Protein AF-A0A317YMU3-F1 (afdb_monomer_lite)

Sequence (75 aa):
ELVNYTTGDIFKYNKSIDKNTDFVLDGVYAYRDINRVGIDTNRGIITLAPGKNEFKIKGDVSDIKTTFKFPFIYR

Secondary structure (DSSP, 8-state):
-EEETTT--EE-B-S---TT--EEEETTEEEETTEE-GGGB--------SS---EEE-S--S-------------

Organism: Staphylococcus pseudintermedius (NCBI:txid283734)

Structure (mmCIF, N/CA/C/O backbone):
data_AF-A0A317YMU3-F1
#
_entry.id   AF-A0A317YMU3-F1
#
loop_
_atom_site.group_PDB
_atom_site.id
_atom_site.type_symbol
_atom_site.label_atom_id
_atom_site.label_alt_id
_atom_site.label_comp_id
_atom_site.label_asym_id
_atom_site.label_entity_id
_atom_site.label_seq_id
_atom_site.pdbx_PDB_ins_code
_atom_site.Cartn_x
_atom_site.Cartn_y
_atom_site.Cartn_z
_atom_site.occupancy
_atom_site.B_iso_or_equiv
_atom_site.auth_seq_id
_atom_site.auth_comp_id
_atom_site.auth_asym_id
_atom_site.auth_atom_id
_atom_site.pdbx_PDB_model_num
ATOM 1 N N . GLU A 1 1 ? 6.006 0.193 2.375 1.00 93.44 1 GLU A N 1
ATOM 2 C CA . GLU A 1 1 ? 5.043 -0.808 2.910 1.00 93.44 1 GLU A CA 1
ATOM 3 C C . GLU A 1 1 ? 3.816 -0.068 3.426 1.00 93.44 1 GLU A C 1
ATOM 5 O O . GLU A 1 1 ? 3.992 0.993 4.010 1.00 93.44 1 GLU A O 1
ATOM 10 N N . LEU A 1 2 ? 2.610 -0.580 3.190 1.00 95.50 2 LEU A N 1
ATOM 11 C CA . LEU A 1 2 ? 1.345 -0.025 3.677 1.00 95.50 2 LEU A CA 1
ATOM 12 C C . LEU A 1 2 ? 0.711 -1.025 4.646 1.00 95.50 2 LEU A C 1
ATOM 14 O O . LEU A 1 2 ? 0.565 -2.199 4.313 1.00 95.50 2 LEU A O 1
ATOM 18 N N . VAL A 1 3 ? 0.340 -0.553 5.831 1.00 97.62 3 VAL A N 1
ATOM 19 C CA . VAL A 1 3 ? -0.273 -1.363 6.886 1.00 97.62 3 VAL A CA 1
ATOM 20 C C . VAL A 1 3 ? -1.630 -0.772 7.243 1.00 97.62 3 VAL A C 1
ATOM 22 O O . VAL A 1 3 ? -1.710 0.428 7.515 1.00 97.62 3 VAL A O 1
ATOM 25 N N . ASN A 1 4 ? -2.673 -1.604 7.260 1.00 97.50 4 ASN A N 1
ATOM 26 C CA . ASN A 1 4 ? -3.935 -1.302 7.930 1.00 97.50 4 ASN A CA 1
ATOM 27 C C . ASN A 1 4 ? -3.904 -1.947 9.319 1.00 97.50 4 ASN A C 1
ATOM 29 O O . ASN A 1 4 ? -4.047 -3.161 9.451 1.00 97.50 4 ASN A O 1
ATOM 33 N N . TYR A 1 5 ? -3.718 -1.148 10.365 1.00 98.12 5 TYR A N 1
ATOM 34 C CA . TYR A 1 5 ? -3.690 -1.660 11.736 1.00 98.12 5 TYR A CA 1
ATOM 35 C C . TYR A 1 5 ? -5.060 -2.133 12.222 1.00 98.12 5 TYR A C 1
ATOM 37 O O . TYR A 1 5 ? -5.126 -2.946 13.139 1.00 98.12 5 TYR A O 1
ATOM 45 N N . THR A 1 6 ? -6.147 -1.664 11.608 1.00 97.88 6 THR A N 1
ATOM 46 C CA . THR A 1 6 ? -7.507 -2.047 12.000 1.00 97.88 6 THR A CA 1
ATOM 47 C C . THR A 1 6 ? -7.864 -3.461 11.547 1.00 97.88 6 THR A C 1
ATOM 49 O O . THR A 1 6 ? -8.497 -4.190 12.303 1.00 97.88 6 THR A O 1
ATOM 52 N N . THR A 1 7 ? -7.455 -3.868 10.343 1.00 97.25 7 THR A N 1
ATOM 53 C CA . THR A 1 7 ? -7.710 -5.222 9.811 1.00 97.25 7 THR A CA 1
ATOM 54 C C . THR A 1 7 ? -6.514 -6.163 9.964 1.00 97.25 7 THR A C 1
ATOM 56 O O . THR A 1 7 ? -6.669 -7.375 9.848 1.00 97.25 7 THR A O 1
ATOM 59 N N . GLY A 1 8 ? -5.322 -5.626 10.244 1.00 97.44 8 GLY A N 1
ATOM 60 C CA . GLY A 1 8 ? -4.066 -6.379 10.261 1.00 97.44 8 GLY A CA 1
ATOM 61 C C . GLY A 1 8 ? -3.461 -6.594 8.870 1.00 97.44 8 GLY A C 1
ATOM 62 O O . GLY A 1 8 ? -2.451 -7.288 8.748 1.00 97.44 8 GLY A O 1
ATOM 63 N N . ASP A 1 9 ? -4.045 -5.998 7.827 1.00 97.88 9 ASP A N 1
ATOM 64 C CA . ASP A 1 9 ? -3.587 -6.183 6.454 1.00 97.88 9 ASP A CA 1
ATOM 65 C C . ASP A 1 9 ? -2.255 -5.477 6.201 1.00 97.88 9 ASP A C 1
ATOM 67 O O . ASP A 1 9 ? -2.031 -4.327 6.596 1.00 97.88 9 ASP A O 1
ATOM 71 N N . ILE A 1 10 ? -1.380 -6.155 5.461 1.00 97.44 10 ILE A N 1
ATOM 72 C CA . ILE A 1 10 ? -0.089 -5.619 5.041 1.00 97.44 10 ILE A CA 1
ATOM 73 C C . ILE A 1 10 ? 0.030 -5.755 3.529 1.00 97.44 10 ILE A C 1
ATOM 75 O O . ILE A 1 10 ? 0.067 -6.862 2.986 1.00 97.44 10 ILE A O 1
ATOM 79 N N . PHE A 1 11 ? 0.187 -4.621 2.856 1.00 97.25 11 PHE A N 1
ATOM 80 C CA . PHE A 1 11 ? 0.629 -4.557 1.472 1.00 97.25 11 PHE A CA 1
ATOM 81 C C . PHE A 1 11 ? 2.105 -4.151 1.422 1.00 97.25 11 PHE A C 1
ATOM 83 O O . PHE A 1 11 ? 2.508 -3.096 1.927 1.00 97.25 11 PHE A O 1
ATOM 90 N N . LYS A 1 12 ? 2.934 -4.972 0.776 1.00 96.50 12 LYS A N 1
ATOM 91 C CA . LYS A 1 12 ? 4.375 -4.731 0.668 1.00 96.50 12 LYS A CA 1
ATOM 92 C C . LYS A 1 12 ? 4.841 -4.871 -0.773 1.00 96.50 12 LYS A C 1
ATOM 94 O O . LYS A 1 12 ? 4.677 -5.920 -1.382 1.00 96.50 12 LYS A O 1
ATOM 99 N N . TYR A 1 13 ? 5.486 -3.826 -1.277 1.00 95.75 13 TYR A N 1
ATOM 100 C CA . TYR A 1 13 ? 6.315 -3.879 -2.475 1.00 95.75 13 TYR A CA 1
ATOM 101 C C . TYR A 1 13 ? 7.738 -4.300 -2.079 1.00 95.75 13 TYR A C 1
ATOM 103 O O . TYR A 1 13 ? 8.291 -3.768 -1.115 1.00 95.75 13 TYR A O 1
ATOM 111 N N . ASN A 1 14 ? 8.296 -5.297 -2.768 1.00 96.19 14 ASN A N 1
ATOM 112 C CA . ASN A 1 14 ? 9.538 -5.975 -2.377 1.00 96.19 14 ASN A CA 1
ATOM 113 C C . ASN A 1 14 ? 10.798 -5.383 -3.026 1.00 96.19 14 ASN A C 1
ATOM 115 O O . ASN A 1 14 ? 11.904 -5.786 -2.672 1.00 96.19 14 ASN A O 1
ATOM 119 N N . LYS A 1 15 ? 10.647 -4.443 -3.964 1.00 94.44 15 LYS A N 1
ATOM 120 C CA . LYS A 1 15 ? 11.760 -3.729 -4.603 1.00 94.44 15 LYS A CA 1
ATOM 121 C C . LYS A 1 15 ? 11.906 -2.317 -4.032 1.00 94.44 15 LYS A C 1
ATOM 123 O O . LYS A 1 15 ? 11.015 -1.810 -3.351 1.00 94.44 15 LYS A O 1
ATOM 128 N N . SER A 1 16 ? 13.036 -1.679 -4.321 1.00 90.88 16 SER A N 1
ATOM 129 C CA . SER A 1 16 ? 13.249 -0.268 -4.009 1.00 90.88 16 SER A CA 1
ATOM 130 C C . SER A 1 16 ? 12.326 0.632 -4.836 1.00 90.88 16 SER A C 1
ATOM 132 O O . SER A 1 16 ? 11.945 0.302 -5.964 1.00 90.88 16 SER A O 1
ATOM 134 N N . ILE A 1 17 ? 11.973 1.775 -4.253 1.00 89.25 17 ILE A N 1
ATOM 135 C CA . ILE A 1 17 ? 11.281 2.876 -4.923 1.00 89.25 17 ILE A CA 1
ATOM 136 C C . ILE A 1 17 ? 12.277 4.026 -5.004 1.00 89.25 17 ILE A C 1
ATOM 138 O O . ILE A 1 17 ? 12.887 4.388 -3.997 1.00 89.25 17 ILE A O 1
ATOM 142 N N . ASP A 1 18 ? 12.456 4.561 -6.206 1.00 88.88 18 ASP A N 1
ATOM 143 C CA . ASP A 1 18 ? 13.333 5.700 -6.444 1.00 88.88 18 ASP A CA 1
ATOM 144 C C . ASP A 1 18 ? 12.581 7.011 -6.185 1.00 88.88 18 ASP A C 1
ATOM 146 O O . ASP A 1 18 ? 11.348 7.056 -6.161 1.00 88.88 18 ASP A O 1
ATOM 150 N N . LYS A 1 19 ? 13.324 8.108 -6.019 1.00 86.12 19 LYS A N 1
ATOM 151 C CA . LYS A 1 19 ? 12.715 9.443 -5.943 1.00 86.12 19 LYS A CA 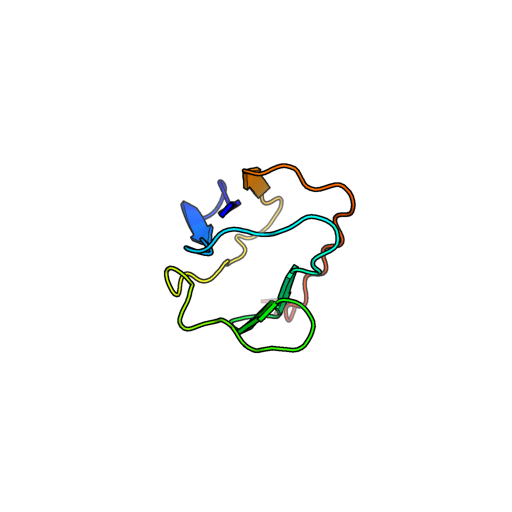1
ATOM 152 C C . LYS A 1 19 ? 11.916 9.721 -7.224 1.00 86.12 19 LYS A C 1
ATOM 154 O O . LYS A 1 19 ? 12.332 9.310 -8.303 1.00 86.12 19 LYS A O 1
ATOM 159 N N . ASN A 1 20 ? 10.803 10.448 -7.098 1.00 88.88 20 ASN A N 1
ATOM 160 C CA . ASN A 1 20 ? 9.906 10.819 -8.205 1.00 88.88 20 ASN A CA 1
ATOM 161 C C . ASN A 1 20 ? 9.256 9.630 -8.939 1.00 88.88 20 ASN A C 1
ATOM 163 O O . ASN A 1 20 ? 8.964 9.732 -10.125 1.00 88.88 20 ASN A O 1
ATOM 167 N N . THR A 1 21 ? 9.066 8.499 -8.259 1.00 91.50 21 THR A N 1
ATOM 168 C CA . THR A 1 21 ? 8.270 7.381 -8.781 1.00 91.50 21 THR A CA 1
ATOM 169 C C . THR A 1 21 ? 6.841 7.493 -8.265 1.00 91.50 21 THR A C 1
ATOM 171 O O . THR A 1 21 ? 6.644 7.585 -7.048 1.00 91.50 21 THR A O 1
ATOM 174 N N . ASP A 1 22 ? 5.858 7.390 -9.157 1.00 94.00 22 ASP A N 1
ATOM 175 C CA . ASP A 1 22 ? 4.459 7.294 -8.751 1.00 94.00 22 ASP A CA 1
ATOM 176 C C . ASP A 1 22 ? 4.129 5.839 -8.409 1.00 94.00 22 ASP A C 1
ATOM 178 O O . ASP A 1 22 ? 4.368 4.918 -9.193 1.00 94.00 22 ASP A O 1
ATOM 182 N N . PHE A 1 23 ? 3.580 5.607 -7.217 1.00 94.69 23 PHE A N 1
ATOM 183 C CA . PHE A 1 23 ? 3.147 4.276 -6.804 1.00 94.69 23 PHE A CA 1
ATOM 184 C C . PHE A 1 23 ? 1.652 4.276 -6.513 1.00 9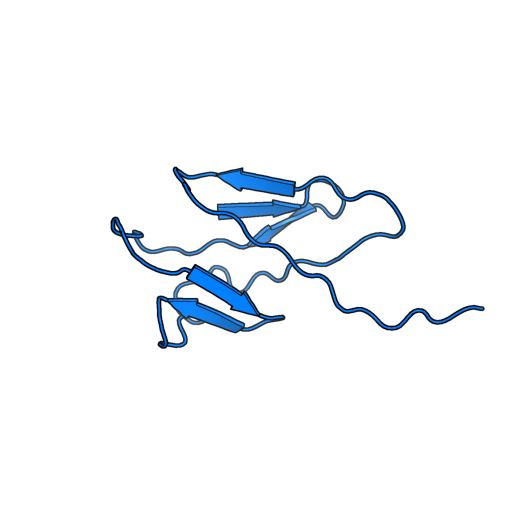4.69 23 PHE A C 1
ATOM 186 O O . PHE A 1 23 ? 1.185 4.977 -5.615 1.00 94.69 23 PHE A O 1
ATOM 193 N N . VAL A 1 24 ? 0.902 3.457 -7.253 1.00 95.44 24 VAL A N 1
ATOM 194 C CA . VAL A 1 24 ? -0.560 3.393 -7.154 1.00 95.44 24 VAL A CA 1
ATOM 195 C C . VAL A 1 24 ? -0.992 1.984 -6.781 1.00 95.44 24 VAL A C 1
ATOM 197 O O . VAL A 1 24 ? -0.636 1.012 -7.446 1.00 95.44 24 VAL A O 1
ATOM 200 N N . LEU A 1 25 ? -1.796 1.877 -5.726 1.00 94.62 25 LEU A N 1
ATOM 201 C CA . LEU A 1 25 ? -2.551 0.673 -5.400 1.00 94.62 25 LEU A CA 1
ATOM 202 C C . LEU A 1 25 ? -4.021 0.927 -5.746 1.00 94.62 25 LEU A C 1
ATOM 204 O O . LEU A 1 25 ? -4.705 1.662 -5.036 1.00 94.62 25 LEU A O 1
ATOM 208 N N . ASP A 1 26 ? -4.488 0.335 -6.843 1.00 94.19 26 ASP A N 1
ATOM 209 C CA . ASP A 1 26 ? -5.874 0.431 -7.307 1.00 94.19 26 ASP A CA 1
ATOM 210 C C . ASP A 1 26 ? -6.560 -0.933 -7.168 1.00 94.19 26 ASP A C 1
ATOM 212 O O . ASP A 1 26 ? -6.327 -1.871 -7.942 1.00 94.19 26 ASP A O 1
ATOM 216 N N . GLY A 1 27 ? -7.358 -1.063 -6.108 1.00 90.81 27 GLY A N 1
ATOM 217 C CA . GLY A 1 27 ? -7.939 -2.333 -5.689 1.00 90.81 27 GLY A CA 1
ATOM 218 C C . GLY A 1 27 ? -6.851 -3.370 -5.403 1.00 90.81 27 GLY A C 1
ATOM 219 O O . GLY A 1 27 ? -6.077 -3.232 -4.459 1.00 90.81 27 GLY A O 1
ATOM 220 N N . VAL A 1 28 ? -6.795 -4.417 -6.229 1.00 91.81 28 VAL A N 1
ATOM 221 C CA . VAL A 1 28 ? -5.800 -5.503 -6.124 1.00 91.81 28 VAL A CA 1
ATOM 222 C C . VAL A 1 28 ? -4.565 -5.284 -7.003 1.00 91.81 28 VAL A C 1
ATOM 224 O O . VAL A 1 28 ? -3.640 -6.097 -6.985 1.00 91.81 28 VAL A O 1
ATOM 227 N N . TYR A 1 29 ? -4.546 -4.224 -7.814 1.00 95.38 29 TYR A N 1
ATOM 228 C CA . TYR A 1 29 ? -3.478 -3.975 -8.774 1.00 95.38 29 TYR A CA 1
ATOM 229 C C . TYR A 1 29 ? -2.513 -2.913 -8.261 1.00 95.38 29 TYR A C 1
ATOM 231 O O . TYR A 1 29 ? -2.903 -1.794 -7.944 1.00 95.38 29 TYR A O 1
ATOM 239 N N . ALA A 1 30 ? -1.233 -3.273 -8.230 1.00 96.56 30 ALA A N 1
ATOM 240 C CA . ALA A 1 30 ? -0.146 -2.359 -7.928 1.00 96.56 30 ALA A CA 1
ATOM 241 C C . ALA A 1 30 ? 0.512 -1.869 -9.219 1.00 96.56 30 ALA A C 1
ATOM 243 O O . ALA A 1 30 ? 0.829 -2.678 -10.103 1.00 96.56 30 ALA A O 1
ATOM 244 N N . TYR A 1 31 ? 0.759 -0.568 -9.285 1.00 96.88 31 TYR A N 1
ATOM 245 C CA . TYR A 1 31 ? 1.421 0.098 -10.392 1.00 96.88 31 TYR A CA 1
ATOM 246 C C . TYR A 1 31 ? 2.624 0.885 -9.893 1.00 96.88 31 TYR A C 1
ATOM 248 O O . TYR A 1 31 ? 2.557 1.564 -8.867 1.00 96.88 31 TYR A O 1
ATOM 256 N N . ARG A 1 32 ? 3.710 0.787 -10.654 1.00 95.38 32 ARG A N 1
ATOM 257 C CA . ARG A 1 32 ? 4.849 1.695 -10.593 1.00 95.38 32 ARG A CA 1
ATOM 258 C C . ARG A 1 32 ? 4.818 2.513 -11.875 1.00 95.38 32 ARG A C 1
ATOM 260 O O . ARG A 1 32 ? 4.961 1.941 -12.961 1.00 95.38 32 ARG A O 1
ATOM 267 N N . ASP A 1 33 ? 4.580 3.807 -11.741 1.00 93.38 33 ASP A N 1
ATOM 268 C CA . ASP A 1 33 ? 4.194 4.697 -12.829 1.00 93.38 33 ASP A CA 1
ATOM 269 C C . ASP A 1 33 ? 2.988 4.093 -13.579 1.00 93.38 33 ASP A C 1
ATOM 271 O O . ASP A 1 33 ? 1.907 3.945 -13.012 1.00 93.38 33 ASP A O 1
ATOM 275 N N . ILE A 1 34 ? 3.178 3.645 -14.821 1.00 93.94 34 ILE A N 1
ATOM 276 C CA . ILE A 1 34 ? 2.135 2.995 -15.635 1.00 93.94 34 ILE A CA 1
ATOM 277 C C . ILE A 1 34 ? 2.239 1.461 -15.670 1.00 93.94 34 ILE A C 1
ATOM 279 O O . ILE A 1 34 ? 1.367 0.785 -16.219 1.00 93.94 34 ILE A O 1
ATOM 283 N N . ASN A 1 35 ? 3.301 0.885 -15.102 1.00 95.81 35 ASN A N 1
ATOM 284 C CA . ASN A 1 35 ? 3.595 -0.541 -15.219 1.00 95.81 35 ASN A CA 1
ATOM 285 C C . ASN A 1 35 ? 2.961 -1.335 -14.079 1.00 95.81 35 ASN A C 1
ATOM 287 O O . ASN A 1 35 ? 3.147 -1.012 -12.907 1.00 95.81 35 ASN A O 1
ATOM 291 N N . ARG A 1 36 ? 2.271 -2.434 -14.408 1.00 96.38 36 ARG A N 1
ATOM 292 C CA . ARG A 1 36 ? 1.759 -3.372 -13.398 1.00 96.38 36 ARG A CA 1
ATOM 293 C C . ARG A 1 36 ? 2.909 -4.127 -12.740 1.00 96.38 36 ARG A C 1
ATOM 295 O O . ARG A 1 36 ? 3.634 -4.860 -13.405 1.00 96.38 36 ARG A O 1
ATOM 302 N N . VAL A 1 37 ? 3.009 -4.012 -11.420 1.00 96.88 37 VAL A N 1
ATOM 303 C CA . VAL A 1 37 ? 4.096 -4.591 -10.610 1.00 96.88 37 VAL A CA 1
ATOM 304 C C . VAL A 1 37 ? 3.591 -5.550 -9.531 1.00 96.88 37 VAL A C 1
ATOM 306 O O . VAL A 1 37 ? 4.260 -5.782 -8.531 1.00 96.88 37 VAL A O 1
A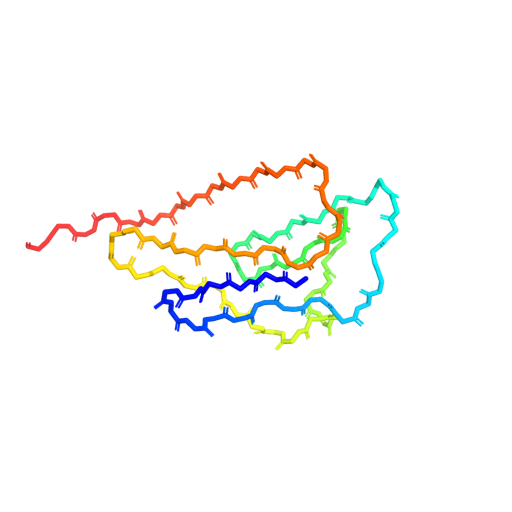TOM 309 N N . GLY A 1 38 ? 2.417 -6.163 -9.726 1.00 95.62 38 GLY A N 1
ATOM 310 C CA . GLY A 1 38 ? 1.843 -7.113 -8.761 1.00 95.62 38 GLY A CA 1
ATOM 311 C C . GLY A 1 38 ? 2.768 -8.291 -8.420 1.00 95.62 38 GLY A C 1
ATOM 312 O O . GLY A 1 38 ? 2.792 -8.737 -7.275 1.00 95.62 38 GLY A O 1
ATOM 313 N N . ILE A 1 39 ? 3.580 -8.753 -9.379 1.00 96.75 39 ILE A N 1
ATOM 314 C CA . ILE A 1 39 ? 4.573 -9.821 -9.171 1.00 96.75 39 ILE A CA 1
ATOM 315 C C . ILE A 1 39 ? 5.650 -9.448 -8.142 1.00 96.75 39 ILE A C 1
ATOM 317 O O . ILE A 1 39 ? 6.150 -10.315 -7.432 1.00 96.75 39 ILE A O 1
ATOM 321 N N . ASP A 1 40 ? 5.952 -8.158 -8.019 1.00 97.38 40 ASP A N 1
ATOM 322 C CA . ASP A 1 40 ? 6.997 -7.620 -7.153 1.00 97.38 40 ASP A CA 1
ATOM 323 C C . ASP A 1 40 ? 6.463 -7.252 -5.758 1.00 97.38 40 ASP A C 1
ATOM 325 O O . ASP A 1 40 ? 7.117 -6.540 -4.997 1.00 97.38 40 ASP A O 1
ATOM 329 N N . THR A 1 41 ? 5.268 -7.728 -5.403 1.00 97.19 41 THR A N 1
ATOM 330 C CA . THR A 1 41 ? 4.625 -7.483 -4.107 1.00 97.19 41 THR A CA 1
ATOM 331 C C . THR A 1 41 ? 4.521 -8.761 -3.280 1.00 97.19 41 THR A C 1
ATOM 333 O O . THR A 1 41 ? 4.724 -9.870 -3.774 1.00 97.19 41 THR A O 1
ATOM 336 N N . ASN A 1 42 ? 4.140 -8.632 -2.010 1.00 97.00 42 ASN A N 1
ATOM 337 C CA . ASN A 1 42 ? 3.694 -9.764 -1.197 1.00 97.00 42 ASN A CA 1
ATOM 338 C C . ASN A 1 42 ? 2.332 -10.340 -1.640 1.00 97.00 42 ASN A C 1
ATOM 340 O O . ASN A 1 42 ? 1.838 -11.253 -0.985 1.00 97.00 42 ASN A O 1
ATOM 344 N N . ARG A 1 43 ? 1.720 -9.809 -2.713 1.00 94.62 43 ARG A N 1
ATOM 345 C CA . ARG A 1 43 ? 0.359 -10.123 -3.183 1.00 94.62 43 ARG A CA 1
ATOM 346 C C . ARG A 1 43 ? -0.722 -9.933 -2.108 1.00 94.62 43 ARG A C 1
ATOM 348 O O . ARG A 1 43 ? -1.808 -10.493 -2.225 1.00 94.62 43 ARG A O 1
ATOM 355 N N . GLY A 1 44 ? -0.417 -9.152 -1.070 1.00 93.75 44 GLY A N 1
ATOM 356 C CA . GLY A 1 44 ? -1.370 -8.766 -0.040 1.00 93.75 44 GLY A CA 1
ATOM 357 C C . GLY A 1 44 ? -2.407 -7.795 -0.594 1.00 93.75 44 GLY A C 1
ATOM 358 O O . GLY A 1 44 ? -2.155 -7.085 -1.567 1.00 93.75 44 GLY A O 1
ATOM 359 N N . ILE A 1 45 ? -3.575 -7.763 0.035 1.00 93.25 45 ILE A N 1
ATOM 360 C CA . ILE A 1 45 ? -4.673 -6.856 -0.307 1.00 93.25 45 ILE A CA 1
ATOM 361 C C . ILE A 1 45 ? -5.019 -6.071 0.956 1.00 93.25 45 ILE A C 1
ATOM 363 O O . ILE A 1 45 ? -4.894 -6.591 2.060 1.00 93.25 45 ILE A O 1
ATOM 367 N N . ILE A 1 46 ? -5.430 -4.816 0.788 1.00 94.75 46 ILE A N 1
ATOM 368 C CA . ILE A 1 46 ? -5.924 -3.977 1.877 1.00 94.75 46 ILE A CA 1
ATOM 369 C C . ILE A 1 46 ? -7.449 -4.027 1.884 1.00 94.75 46 ILE A C 1
ATOM 371 O O . ILE A 1 46 ? -8.089 -3.682 0.889 1.00 94.75 46 ILE A O 1
ATOM 375 N N . THR A 1 47 ? -8.026 -4.429 3.011 1.00 94.19 47 THR A N 1
ATOM 376 C CA . THR A 1 47 ? -9.470 -4.400 3.253 1.00 94.19 47 THR A CA 1
ATOM 377 C C . THR A 1 47 ? -9.837 -3.282 4.227 1.00 94.19 47 THR A C 1
ATOM 379 O O . THR A 1 47 ? -8.968 -2.652 4.835 1.00 94.19 47 THR A O 1
ATOM 382 N N . LEU A 1 48 ? -11.136 -2.996 4.341 1.00 92.38 48 LEU A N 1
ATOM 383 C CA . LEU A 1 48 ? -11.681 -2.005 5.265 1.00 92.38 48 LEU A CA 1
ATOM 384 C C . LEU A 1 48 ? -12.609 -2.689 6.264 1.00 92.38 48 LEU A C 1
ATOM 386 O O . LEU A 1 48 ? -13.532 -3.400 5.865 1.00 92.38 48 LEU A O 1
ATOM 390 N N . ALA A 1 49 ? -12.407 -2.418 7.551 1.00 93.31 49 ALA A N 1
ATOM 391 C CA . ALA A 1 49 ? -13.408 -2.697 8.574 1.00 93.31 49 ALA A CA 1
ATOM 392 C C . ALA A 1 49 ? -14.470 -1.579 8.603 1.00 93.31 49 ALA A C 1
ATOM 394 O O . ALA A 1 49 ? -14.179 -0.450 8.193 1.00 93.31 49 ALA A O 1
ATOM 395 N N . PRO A 1 50 ? -15.686 -1.834 9.114 1.00 90.50 50 PRO A N 1
ATOM 396 C CA . PRO A 1 50 ? -16.653 -0.773 9.370 1.00 90.50 50 PRO A CA 1
ATOM 397 C C . PRO A 1 50 ? -16.086 0.315 10.294 1.00 90.50 50 PRO A C 1
ATOM 399 O O . PRO A 1 50 ? -15.480 0.021 11.323 1.00 90.50 50 PRO A O 1
ATOM 402 N N . GLY A 1 51 ? -16.325 1.582 9.948 1.00 90.44 51 GLY A N 1
ATOM 403 C CA . GLY A 1 51 ? -15.890 2.731 10.743 1.00 90.44 51 GLY A CA 1
ATOM 404 C C . GLY A 1 51 ? -14.470 3.212 10.430 1.00 90.44 51 GLY A C 1
ATOM 405 O O . GLY A 1 51 ? -13.983 3.122 9.300 1.00 90.44 51 GLY A O 1
ATOM 406 N N . LYS A 1 52 ? -13.819 3.815 11.430 1.00 93.38 52 LYS A N 1
ATOM 407 C CA . LYS A 1 52 ? -12.492 4.419 11.268 1.00 93.38 52 LYS A CA 1
ATOM 408 C C . LYS A 1 52 ? -11.427 3.326 11.154 1.00 93.38 52 LYS A C 1
ATOM 410 O O . LYS A 1 52 ? -11.296 2.506 12.054 1.00 93.38 52 LYS A O 1
ATOM 415 N N . ASN A 1 53 ? -10.652 3.369 10.071 1.00 95.50 53 ASN A N 1
ATOM 416 C CA . ASN A 1 53 ? -9.492 2.503 9.864 1.00 95.50 53 ASN A CA 1
ATOM 417 C C . ASN A 1 53 ? -8.199 3.302 10.077 1.00 95.50 53 ASN A C 1
ATOM 419 O O . ASN A 1 53 ? -8.117 4.471 9.687 1.00 95.50 53 ASN A O 1
ATOM 423 N N . GLU A 1 54 ? -7.199 2.677 10.690 1.00 97.50 54 GLU A N 1
ATOM 424 C CA . GLU A 1 54 ? -5.891 3.271 10.960 1.00 97.50 54 GLU A CA 1
ATOM 425 C C . GLU A 1 54 ? -4.842 2.729 9.987 1.00 97.50 54 GLU A C 1
ATOM 427 O O . GLU A 1 54 ? -4.495 1.548 10.006 1.00 97.50 54 GLU A O 1
ATOM 432 N N . PHE A 1 55 ? -4.309 3.619 9.150 1.00 95.94 55 PHE A N 1
ATOM 433 C CA . PHE A 1 55 ? -3.313 3.286 8.138 1.00 95.94 55 PHE A CA 1
ATOM 434 C C . PHE A 1 55 ? -1.950 3.875 8.462 1.00 95.94 55 PHE A C 1
ATOM 436 O O . PHE A 1 55 ? -1.842 5.005 8.940 1.00 95.94 55 PHE A O 1
ATOM 443 N N . LYS A 1 56 ? -0.897 3.141 8.100 1.00 95.62 56 LYS A N 1
ATOM 444 C CA . LYS A 1 56 ? 0.476 3.639 8.139 1.00 95.62 56 LYS A CA 1
ATOM 445 C C . LYS A 1 56 ? 1.253 3.219 6.908 1.00 95.62 56 LYS A C 1
ATOM 447 O O . LYS A 1 56 ? 1.324 2.039 6.569 1.00 95.62 56 LYS A O 1
ATOM 452 N N . ILE A 1 57 ? 1.902 4.197 6.292 1.00 94.25 57 ILE A N 1
ATOM 453 C CA . ILE A 1 57 ? 2.899 3.967 5.256 1.00 94.25 57 ILE A CA 1
ATOM 454 C C . ILE A 1 57 ? 4.271 3.972 5.929 1.00 94.25 57 ILE A C 1
ATOM 456 O O . ILE A 1 57 ? 4.637 4.917 6.623 1.00 94.25 57 ILE A O 1
ATOM 460 N N . LYS A 1 58 ? 5.022 2.884 5.761 1.00 92.12 58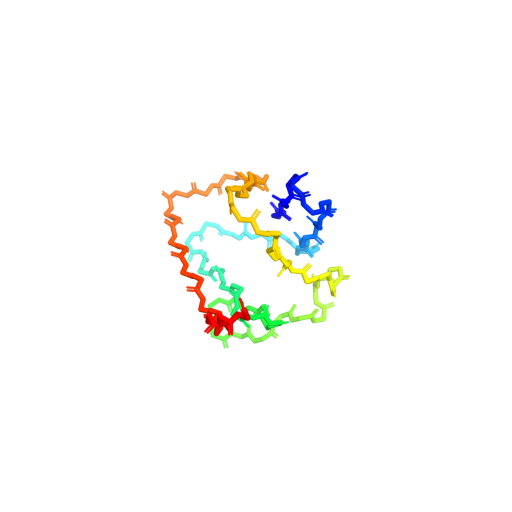 LYS A N 1
ATOM 461 C CA . LYS A 1 58 ? 6.431 2.794 6.147 1.00 92.12 58 LYS A CA 1
ATOM 462 C C . LYS A 1 58 ? 7.284 3.052 4.910 1.00 92.12 58 LYS A C 1
ATOM 464 O O . LYS A 1 58 ? 7.279 2.242 3.973 1.00 92.12 58 LYS A O 1
ATOM 469 N N . GLY A 1 59 ? 7.985 4.175 4.928 1.00 86.31 59 GLY A N 1
ATOM 470 C CA . GLY A 1 59 ? 8.781 4.707 3.829 1.00 86.31 59 GLY A CA 1
ATOM 471 C C . GLY A 1 59 ? 8.765 6.232 3.873 1.00 86.31 59 GLY A C 1
ATOM 472 O O . GLY A 1 59 ? 7.981 6.813 4.620 1.00 86.31 59 GLY A O 1
ATOM 473 N N . ASP A 1 60 ? 9.631 6.854 3.084 1.00 88.06 60 ASP A N 1
ATOM 474 C CA . ASP A 1 60 ? 9.631 8.302 2.889 1.00 88.0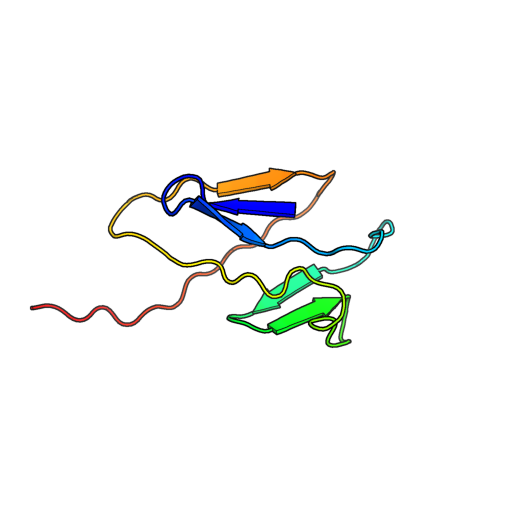6 60 ASP A CA 1
ATOM 475 C C . ASP A 1 60 ? 8.744 8.626 1.679 1.00 88.06 60 ASP A C 1
ATOM 477 O O . ASP A 1 60 ? 9.029 8.180 0.565 1.00 88.06 60 ASP A O 1
ATOM 481 N N . VAL A 1 61 ? 7.614 9.296 1.917 1.00 88.25 61 VAL A N 1
ATOM 482 C CA . VAL A 1 61 ? 6.598 9.606 0.901 1.00 88.25 61 VAL A CA 1
ATOM 483 C C . VAL A 1 61 ? 6.156 11.051 1.084 1.00 88.25 61 VAL A C 1
ATOM 485 O O . VAL A 1 61 ? 5.754 11.443 2.177 1.00 88.25 61 VAL A O 1
ATOM 488 N N . SER A 1 62 ? 6.231 11.833 0.009 1.00 87.69 62 SER A N 1
ATOM 489 C CA . SER A 1 62 ? 5.971 13.275 0.029 1.00 87.69 62 SER A CA 1
ATOM 490 C C . SER A 1 62 ? 4.530 13.658 -0.321 1.00 87.69 62 SER A C 1
ATOM 492 O O . SER A 1 62 ? 4.008 14.596 0.274 1.00 87.69 62 SER A O 1
ATOM 494 N N . ASP A 1 63 ? 3.881 12.956 -1.255 1.00 90.12 63 ASP A N 1
ATOM 495 C CA . ASP A 1 63 ? 2.482 13.187 -1.645 1.00 90.12 63 ASP A CA 1
ATOM 496 C C . ASP A 1 63 ? 1.666 11.909 -1.433 1.00 90.12 63 ASP A C 1
ATOM 498 O O . ASP A 1 63 ? 2.039 10.827 -1.889 1.00 90.12 63 ASP A O 1
ATOM 502 N N . ILE A 1 64 ? 0.558 12.029 -0.702 1.00 92.56 64 ILE A N 1
ATOM 503 C CA . ILE A 1 64 ? -0.315 10.908 -0.357 1.00 92.56 64 ILE A CA 1
ATOM 504 C C . ILE A 1 64 ? -1.735 11.283 -0.755 1.00 92.56 64 ILE A C 1
ATOM 506 O O . ILE A 1 64 ? -2.347 12.184 -0.180 1.00 92.56 64 ILE A O 1
ATOM 510 N N . LYS A 1 65 ? -2.284 10.530 -1.708 1.00 94.38 65 LYS A N 1
ATOM 511 C CA . LYS A 1 65 ? -3.687 10.614 -2.113 1.00 94.38 65 LYS A CA 1
ATOM 512 C C . LYS A 1 65 ? -4.347 9.269 -1.889 1.00 94.38 65 LYS A C 1
ATOM 514 O O . LYS A 1 65 ? -3.856 8.243 -2.349 1.00 94.38 65 LYS A O 1
ATOM 519 N N . THR A 1 66 ? -5.487 9.296 -1.212 1.00 92.31 66 THR A N 1
ATOM 520 C CA . THR A 1 66 ? -6.234 8.089 -0.864 1.00 92.31 66 THR A CA 1
ATOM 521 C C . THR A 1 66 ? -7.683 8.259 -1.279 1.00 92.31 66 THR A C 1
ATOM 523 O O . THR A 1 66 ? -8.292 9.305 -1.062 1.00 92.31 66 THR A O 1
ATOM 526 N N . THR A 1 67 ? -8.258 7.229 -1.890 1.00 93.25 67 THR A N 1
ATOM 527 C CA . THR A 1 67 ? -9.676 7.190 -2.250 1.00 93.25 67 THR A CA 1
ATOM 528 C C . THR A 1 67 ? -10.200 5.793 -1.987 1.00 93.25 67 THR A C 1
ATOM 530 O O . THR A 1 67 ? -9.614 4.812 -2.431 1.00 93.25 67 THR A O 1
ATOM 533 N N . PHE A 1 68 ? -11.325 5.711 -1.288 1.00 89.19 68 PHE A N 1
ATOM 534 C CA . PHE A 1 68 ? -12.014 4.455 -1.041 1.00 89.19 68 PHE A CA 1
ATOM 535 C C . PHE A 1 68 ? -13.346 4.466 -1.780 1.00 89.19 68 PHE A C 1
ATOM 537 O O . PHE A 1 68 ? -14.115 5.422 -1.679 1.00 89.19 68 PHE A O 1
ATOM 544 N N . LYS A 1 69 ? -13.608 3.397 -2.532 1.00 86.81 69 LYS A N 1
ATOM 545 C CA . LYS A 1 69 ? -14.885 3.151 -3.200 1.00 86.81 69 LYS A CA 1
ATOM 546 C C .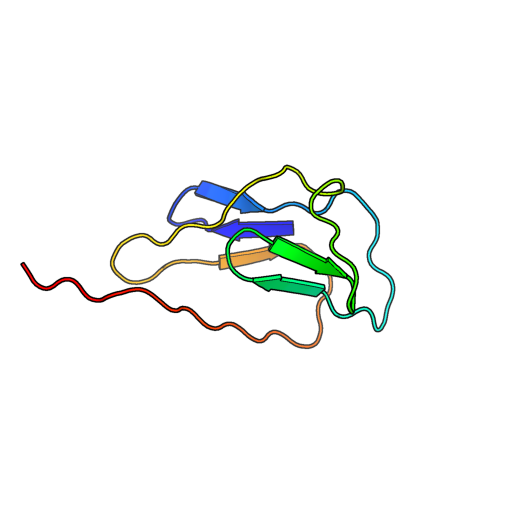 LYS A 1 69 ? -15.405 1.815 -2.707 1.00 86.81 69 LYS A C 1
ATOM 548 O O . LYS A 1 69 ? -14.788 0.785 -2.957 1.00 86.81 69 LYS A O 1
ATOM 553 N N . PHE A 1 70 ? -16.522 1.835 -2.003 1.00 81.75 70 PHE A N 1
ATOM 554 C CA . PHE A 1 70 ? -17.200 0.626 -1.565 1.00 81.75 70 PHE A CA 1
ATOM 555 C C . PHE A 1 70 ? -18.713 0.835 -1.660 1.00 81.75 70 PHE A C 1
ATOM 557 O O . PHE A 1 70 ? -19.190 1.952 -1.444 1.00 81.75 70 PHE A O 1
ATOM 564 N N . PRO A 1 71 ? -19.477 -0.206 -2.027 1.00 79.50 71 PRO A N 1
ATOM 565 C CA . PRO A 1 71 ? -20.926 -0.118 -2.033 1.00 79.50 71 PRO A CA 1
ATOM 566 C C . PRO A 1 71 ? -21.428 -0.031 -0.588 1.00 79.50 71 PRO A C 1
ATOM 568 O O . PRO A 1 71 ? -21.139 -0.906 0.229 1.00 79.50 71 PRO A O 1
ATOM 571 N N . PHE A 1 72 ? -22.203 1.002 -0.263 1.00 69.75 72 PHE A N 1
ATOM 572 C CA . PHE A 1 72 ? -22.983 1.010 0.972 1.00 69.75 72 PHE A CA 1
ATOM 573 C C . PHE A 1 72 ? -24.192 0.093 0.774 1.00 69.75 72 PHE A C 1
ATOM 575 O O . PHE A 1 72 ? -25.167 0.473 0.128 1.00 69.75 72 PHE A O 1
ATOM 582 N N . ILE A 1 73 ? -24.119 -1.131 1.298 1.00 68.69 73 ILE A N 1
ATOM 583 C CA . ILE A 1 73 ? -25.292 -2.001 1.416 1.00 68.69 73 ILE A CA 1
ATOM 584 C C . ILE A 1 73 ? -25.918 -1.704 2.777 1.00 68.69 73 ILE A C 1
ATOM 586 O O . ILE A 1 73 ? -25.435 -2.180 3.802 1.00 68.69 73 ILE A O 1
ATOM 590 N N . TYR A 1 74 ? -26.973 -0.893 2.787 1.00 64.12 74 TYR A N 1
ATOM 591 C CA . TYR A 1 74 ? -27.821 -0.750 3.966 1.00 64.12 74 TYR A CA 1
ATOM 592 C C . TYR A 1 74 ? -28.603 -2.058 4.155 1.00 64.12 74 TYR A C 1
ATOM 594 O O . TYR A 1 74 ? -29.232 -2.542 3.211 1.00 64.12 74 TYR A O 1
ATOM 602 N N . ARG A 1 75 ? -28.513 -2.652 5.346 1.00 63.81 75 ARG A N 1
ATOM 603 C CA . ARG A 1 75 ? -29.377 -3.747 5.802 1.00 63.81 75 ARG A CA 1
ATOM 604 C C . ARG A 1 75 ? -30.217 -3.260 6.965 1.00 63.81 75 ARG A C 1
ATOM 606 O O . ARG A 1 75 ? -29.669 -2.463 7.759 1.00 63.81 75 ARG A O 1
#

Foldseek 3Di:
DKAWPVVRWDKAQQDDDDPPWDWDDDFQFIDTNNDTDCVRIPSIGDDDDPDDIDMDDDDDDDDDDDDDDDDPDDD

Radius of gyration: 13.25 Å; chains: 1; bounding box: 43×23×28 Å

pLDDT: mean 92.05, std 7.13, range [63.81, 98.12]